Protein AF-A0A937Z137-F1 (afdb_monomer_lite)

Sequence (164 aa):
MKTRVPLALTFVTALIMAAIFFTPHRLGDYVQSELSDWLMVIGGLGLVLGLISLLQRHLRKIAHRQRDWAYSLVAVVSFLAMAVLGVGWGIQEGSVFNWIFTNAYIPLDATMFSILAFFVASAAFRTFRARSVEAALLLAAALIVMFGRVPWGQLVFKQSPLVA

Secondary structure (DSSP, 8-state):
-TTHHHHHHHHHHHHHHHHHHTS--HHHHHHHHHHHHHHHHHHHHHHHHHHHHHHHHHHHHHHTT-TTHHHHHHHHHHHHHHHHHHHHH-SSTTSHHHHHIIIIIHHHHHHHHHHHHHHHHHHHHHH----SHHHHHHHHHHHHHHHHHS-HHHHHSTT-----

pLDDT: mean 86.7, std 12.57, range [38.19, 97.31]

Structure (mmCIF, N/CA/C/O backbone):
data_AF-A0A937Z137-F1
#
_entry.id   AF-A0A937Z137-F1
#
loop_
_atom_site.group_PDB
_atom_site.id
_atom_site.type_symbol
_atom_site.label_atom_id
_atom_site.label_alt_id
_atom_site.label_comp_id
_atom_site.label_asym_id
_atom_site.label_entity_id
_atom_site.label_seq_id
_atom_site.pdbx_PDB_ins_code
_atom_site.Cartn_x
_atom_site.Cartn_y
_atom_site.Cartn_z
_atom_site.occupancy
_atom_site.B_iso_or_equiv
_atom_site.auth_seq_id
_atom_site.auth_comp_id
_atom_site.auth_asym_id
_atom_site.auth_atom_id
_atom_site.pdbx_PDB_model_num
ATOM 1 N N . MET A 1 1 ? 21.056 -2.677 24.964 1.00 58.84 1 MET A N 1
ATOM 2 C CA . MET A 1 1 ? 22.222 -2.246 24.151 1.00 58.84 1 MET A CA 1
ATOM 3 C C . MET A 1 1 ? 22.260 -2.880 22.753 1.00 58.84 1 MET A C 1
ATOM 5 O O . MET A 1 1 ? 22.696 -2.197 21.840 1.00 58.84 1 MET A O 1
ATOM 9 N N . LYS A 1 2 ? 21.727 -4.099 22.536 1.00 65.25 2 LYS A N 1
ATOM 10 C CA . LYS A 1 2 ? 21.689 -4.782 21.219 1.00 65.25 2 LYS A CA 1
ATOM 11 C C . LYS A 1 2 ? 20.916 -4.058 20.094 1.00 65.25 2 LYS A C 1
ATOM 13 O O . LYS A 1 2 ? 21.188 -4.303 18.931 1.00 65.25 2 LYS A O 1
ATOM 18 N N . THR A 1 3 ? 20.001 -3.144 20.422 1.00 75.69 3 THR A N 1
ATOM 19 C CA . THR A 1 3 ? 19.215 -2.365 19.442 1.00 75.69 3 THR A CA 1
ATOM 20 C C . THR A 1 3 ? 19.761 -0.964 19.165 1.00 75.69 3 THR A C 1
ATOM 22 O O . THR A 1 3 ? 19.416 -0.375 18.148 1.00 75.69 3 THR A O 1
ATOM 25 N N . ARG A 1 4 ? 20.640 -0.424 20.025 1.00 87.25 4 ARG A N 1
ATOM 26 C CA . ARG A 1 4 ? 21.172 0.943 19.863 1.00 87.25 4 ARG A CA 1
ATOM 27 C C . ARG A 1 4 ? 22.189 1.042 18.727 1.00 87.25 4 ARG A C 1
ATOM 29 O O . ARG A 1 4 ? 22.220 2.058 18.049 1.00 87.25 4 ARG A O 1
ATOM 36 N N . VAL A 1 5 ? 22.978 -0.013 18.511 1.00 88.75 5 VAL A N 1
ATOM 37 C CA . VAL A 1 5 ? 23.984 -0.063 17.438 1.00 88.75 5 VAL A CA 1
ATOM 38 C C . VAL A 1 5 ? 23.325 -0.103 16.050 1.00 88.75 5 VAL A C 1
ATOM 40 O O . VAL A 1 5 ? 23.648 0.768 15.246 1.00 88.75 5 VAL A O 1
ATOM 43 N N . PRO A 1 6 ? 22.346 -0.992 15.770 1.00 89.62 6 PRO A N 1
ATOM 44 C CA . PRO A 1 6 ? 21.606 -0.945 14.507 1.00 89.62 6 PRO A CA 1
ATOM 45 C C . PRO A 1 6 ? 20.896 0.392 14.277 1.00 89.62 6 PRO A C 1
ATOM 47 O O . PRO A 1 6 ? 20.981 0.942 13.186 1.00 89.62 6 PRO A O 1
ATOM 50 N N . LEU A 1 7 ? 20.256 0.952 15.313 1.00 90.50 7 LEU A N 1
ATOM 51 C CA . LEU A 1 7 ? 19.573 2.246 15.212 1.00 90.50 7 LEU A CA 1
ATOM 52 C C . LEU A 1 7 ? 20.536 3.384 14.857 1.00 90.50 7 LEU A C 1
ATOM 54 O O . LEU A 1 7 ? 20.247 4.163 13.952 1.00 90.50 7 LEU A O 1
ATOM 58 N N . ALA A 1 8 ? 21.688 3.459 15.529 1.00 92.81 8 ALA A N 1
ATOM 59 C CA . ALA A 1 8 ? 22.703 4.467 15.240 1.00 92.81 8 ALA A CA 1
ATOM 60 C C . ALA A 1 8 ? 23.239 4.332 13.809 1.00 92.81 8 ALA A C 1
ATOM 62 O O . ALA A 1 8 ? 23.359 5.337 13.114 1.00 92.81 8 ALA A O 1
ATOM 63 N N . LEU A 1 9 ? 23.484 3.100 13.348 1.00 90.81 9 LEU A N 1
ATOM 64 C CA . LEU A 1 9 ? 23.922 2.839 11.979 1.00 90.81 9 LEU A CA 1
ATOM 65 C C . LEU A 1 9 ? 22.880 3.334 10.969 1.00 90.81 9 LEU A C 1
ATOM 67 O O . LEU A 1 9 ? 23.203 4.146 10.112 1.00 90.81 9 LEU A O 1
ATOM 71 N N . THR A 1 10 ? 21.613 2.933 11.125 1.00 90.69 10 THR A N 1
ATOM 72 C CA . THR A 1 10 ? 20.535 3.366 10.221 1.00 90.69 10 THR A CA 1
ATOM 73 C C . THR A 1 10 ? 20.339 4.878 10.223 1.00 90.69 10 THR A C 1
ATOM 75 O O . THR A 1 10 ? 20.085 5.459 9.173 1.00 90.69 10 THR A O 1
ATOM 78 N N . PHE A 1 11 ? 20.495 5.529 11.380 1.00 93.44 11 PHE A N 1
ATOM 79 C CA . PHE A 1 11 ? 20.364 6.976 11.507 1.00 93.44 11 PHE A CA 1
ATOM 80 C C . PHE A 1 11 ? 21.487 7.712 10.772 1.00 93.44 11 PHE A C 1
ATOM 82 O O . PHE A 1 11 ? 21.215 8.618 9.987 1.00 93.44 11 PHE A O 1
ATOM 89 N N . VAL A 1 12 ? 22.740 7.297 10.980 1.00 94.25 12 VAL A N 1
ATOM 90 C CA . VAL A 1 12 ? 23.900 7.889 10.300 1.00 94.25 12 VAL A CA 1
ATOM 91 C C . VAL A 1 12 ? 23.810 7.658 8.793 1.00 94.25 12 VAL A C 1
ATOM 93 O O . VAL A 1 12 ? 23.975 8.602 8.025 1.00 94.25 12 VAL A O 1
ATOM 96 N N . THR A 1 13 ? 23.470 6.442 8.358 1.00 88.69 13 THR A N 1
ATOM 97 C CA . THR A 1 13 ? 23.273 6.135 6.937 1.00 88.69 13 THR A CA 1
ATOM 98 C C . THR A 1 13 ? 22.162 6.991 6.328 1.00 88.69 13 THR A C 1
ATOM 100 O O . THR A 1 13 ? 22.372 7.575 5.270 1.00 88.69 13 THR A O 1
ATOM 103 N N . ALA A 1 14 ? 21.015 7.139 6.998 1.00 88.62 14 ALA A N 1
ATOM 104 C CA . ALA A 1 14 ? 19.917 7.974 6.512 1.00 88.62 14 ALA A CA 1
ATOM 105 C C . ALA A 1 14 ? 20.307 9.457 6.399 1.00 88.62 14 ALA A C 1
ATOM 107 O O . ALA A 1 14 ? 19.931 10.117 5.433 1.00 88.62 14 ALA A O 1
ATOM 108 N N . LEU A 1 15 ? 21.088 9.975 7.350 1.00 91.12 15 LEU A N 1
ATOM 109 C CA . LEU A 1 15 ? 21.554 11.362 7.335 1.00 91.12 15 LEU A CA 1
ATOM 110 C C . LEU A 1 15 ? 22.547 11.613 6.191 1.00 91.12 15 LEU A C 1
ATOM 112 O O . LEU A 1 15 ? 22.437 12.622 5.496 1.00 91.12 15 LEU A O 1
ATOM 116 N N . ILE A 1 16 ? 23.460 10.668 5.942 1.00 87.25 16 ILE A N 1
ATOM 117 C CA . ILE A 1 16 ? 24.384 10.718 4.799 1.00 87.25 16 ILE A CA 1
ATOM 118 C C . ILE A 1 16 ? 23.604 10.648 3.481 1.00 87.25 16 ILE A C 1
ATOM 120 O O . ILE A 1 16 ? 23.872 11.437 2.579 1.00 87.25 16 ILE A O 1
ATOM 124 N N . MET A 1 17 ? 22.608 9.764 3.373 1.00 85.12 17 MET A N 1
ATOM 125 C CA . MET A 1 17 ? 21.769 9.667 2.173 1.00 85.12 17 MET A CA 1
ATOM 126 C C . MET A 1 17 ? 20.988 10.950 1.905 1.00 85.12 17 MET A C 1
ATOM 128 O O . MET A 1 17 ? 20.960 11.419 0.771 1.00 85.12 17 MET A O 1
ATOM 132 N N . ALA A 1 18 ? 20.401 11.553 2.942 1.00 86.38 18 ALA A N 1
ATOM 133 C CA . ALA A 1 18 ? 19.711 12.829 2.808 1.00 86.38 18 ALA A CA 1
ATOM 134 C C . ALA A 1 18 ? 20.663 13.928 2.311 1.00 86.38 18 ALA A C 1
ATOM 136 O O . ALA A 1 18 ? 20.316 14.664 1.393 1.00 86.38 18 ALA A O 1
ATOM 137 N N . ALA A 1 19 ? 21.880 14.011 2.857 1.00 86.25 19 ALA A N 1
ATOM 138 C CA . ALA A 1 19 ? 22.872 14.997 2.426 1.00 86.25 19 ALA A CA 1
ATOM 139 C C . ALA A 1 19 ? 23.323 14.791 0.966 1.00 86.25 19 ALA A C 1
ATOM 141 O O . ALA A 1 19 ? 23.459 15.763 0.219 1.00 86.25 19 ALA A O 1
ATOM 142 N N . ILE A 1 20 ? 23.517 13.535 0.552 1.00 82.88 20 ILE A N 1
ATOM 143 C CA . ILE A 1 20 ? 23.886 13.172 -0.822 1.00 82.88 20 ILE A CA 1
ATOM 144 C C . ILE A 1 20 ? 22.760 13.513 -1.806 1.00 82.88 20 ILE A C 1
ATOM 146 O O . ILE A 1 20 ? 23.038 14.046 -2.875 1.00 82.88 20 ILE A O 1
ATOM 150 N N . PHE A 1 21 ? 21.499 13.267 -1.442 1.00 80.94 21 PHE A N 1
ATOM 151 C CA . PHE A 1 21 ? 20.348 13.517 -2.314 1.00 80.94 21 PHE A CA 1
ATOM 152 C C . PHE A 1 21 ? 20.213 14.992 -2.733 1.00 80.94 21 PHE A C 1
ATOM 154 O O . PHE A 1 21 ? 19.867 15.281 -3.874 1.00 80.94 21 PHE A O 1
ATOM 161 N N . PHE A 1 22 ? 20.510 15.936 -1.834 1.00 81.56 22 PHE A N 1
ATOM 162 C CA . PHE A 1 22 ? 20.409 17.375 -2.123 1.00 81.56 22 PHE A CA 1
ATOM 163 C C . PHE A 1 22 ? 21.669 17.982 -2.763 1.00 81.56 22 PHE A C 1
ATOM 165 O O . PHE A 1 22 ? 21.650 19.157 -3.132 1.00 81.56 22 PHE A O 1
ATOM 172 N N . THR A 1 23 ? 22.757 17.217 -2.904 1.00 82.19 23 THR A N 1
ATOM 173 C CA . THR A 1 23 ? 24.040 17.727 -3.409 1.00 82.19 23 THR A CA 1
ATOM 174 C C . THR A 1 23 ? 24.366 17.106 -4.772 1.00 82.19 23 THR A C 1
ATOM 176 O O . THR A 1 23 ? 24.686 15.919 -4.824 1.00 82.19 23 THR A O 1
ATOM 179 N N . PRO A 1 24 ? 24.360 17.872 -5.881 1.00 73.69 24 PRO A N 1
ATOM 180 C CA . PRO A 1 24 ? 24.704 17.341 -7.200 1.00 73.69 24 PRO A CA 1
ATOM 181 C C . PRO A 1 24 ? 26.212 17.047 -7.282 1.00 73.69 24 PRO A C 1
ATOM 183 O O . PRO A 1 24 ? 27.034 17.931 -7.535 1.00 73.69 24 PRO A O 1
ATOM 186 N N . HIS A 1 25 ? 26.590 15.796 -7.013 1.00 77.50 25 HIS A N 1
ATOM 187 C CA . HIS A 1 25 ? 27.975 15.322 -6.994 1.00 77.50 25 HIS A CA 1
ATOM 188 C C . HIS A 1 25 ? 28.065 13.901 -7.567 1.00 77.50 25 HIS A C 1
ATOM 190 O O . HIS A 1 25 ? 27.217 13.068 -7.267 1.00 77.50 25 HIS A O 1
ATOM 196 N N . ARG A 1 26 ? 29.135 13.580 -8.313 1.00 75.94 26 ARG A N 1
ATOM 197 C CA . ARG A 1 26 ? 29.303 12.280 -9.009 1.00 75.94 26 ARG A CA 1
ATOM 198 C C . ARG A 1 26 ? 29.195 11.047 -8.100 1.00 75.94 26 ARG A C 1
ATOM 200 O O . ARG A 1 26 ? 28.742 9.995 -8.536 1.00 75.94 26 ARG A O 1
ATOM 207 N N . LEU A 1 27 ? 29.618 11.170 -6.838 1.00 75.88 27 LEU A N 1
ATOM 208 C CA . LEU A 1 27 ? 29.476 10.106 -5.836 1.00 75.88 27 LEU A CA 1
ATOM 209 C C . LEU A 1 27 ? 28.007 9.853 -5.474 1.00 75.88 27 LEU A C 1
ATOM 211 O O . LEU A 1 27 ? 27.639 8.721 -5.181 1.00 75.88 27 LEU A O 1
ATOM 215 N N . GLY A 1 28 ? 27.174 10.894 -5.505 1.00 80.88 28 GLY A N 1
ATOM 216 C CA . GLY A 1 28 ? 25.749 10.779 -5.241 1.00 80.88 28 GLY A CA 1
ATOM 217 C C . GLY A 1 28 ? 24.999 10.049 -6.338 1.00 80.88 28 GLY A C 1
ATOM 218 O O . GLY A 1 28 ? 24.133 9.242 -6.017 1.00 80.88 28 GLY A O 1
ATOM 219 N N . ASP A 1 29 ? 25.376 10.259 -7.597 1.00 81.88 29 ASP A N 1
ATOM 220 C CA . ASP A 1 29 ? 24.775 9.548 -8.730 1.00 81.88 29 ASP A CA 1
ATOM 221 C C . ASP A 1 29 ? 25.098 8.046 -8.675 1.00 81.88 29 ASP A C 1
ATOM 223 O O . ASP A 1 29 ? 24.198 7.220 -8.798 1.00 81.88 29 ASP A O 1
ATOM 227 N N . TYR A 1 30 ? 26.359 7.687 -8.389 1.00 85.50 30 TYR A N 1
ATOM 228 C CA . TYR A 1 30 ? 26.789 6.290 -8.222 1.00 85.50 30 TYR A CA 1
ATOM 229 C C . TYR A 1 30 ? 26.086 5.591 -7.049 1.00 85.50 30 TYR A C 1
ATOM 231 O O . TYR A 1 30 ? 25.605 4.467 -7.168 1.00 85.50 30 TYR A O 1
ATOM 239 N N . VAL A 1 31 ? 26.013 6.253 -5.892 1.00 86.00 31 VAL A N 1
ATOM 240 C CA . VAL A 1 31 ? 25.344 5.689 -4.713 1.00 86.00 31 VAL A CA 1
ATOM 241 C C . VAL A 1 31 ? 23.843 5.534 -4.960 1.00 86.00 31 VAL A C 1
ATOM 243 O O . VAL A 1 31 ? 23.265 4.530 -4.557 1.00 86.00 31 VAL A O 1
ATOM 246 N N . GLN A 1 32 ? 23.202 6.490 -5.636 1.00 83.50 32 GLN A N 1
ATOM 247 C CA . GLN A 1 32 ? 21.783 6.396 -5.980 1.00 83.50 32 GLN A CA 1
ATOM 248 C C . GLN A 1 32 ? 21.492 5.277 -6.984 1.00 83.50 32 GLN A C 1
ATOM 250 O O . GLN A 1 32 ? 20.484 4.587 -6.813 1.00 83.50 32 GLN A O 1
ATOM 255 N N . 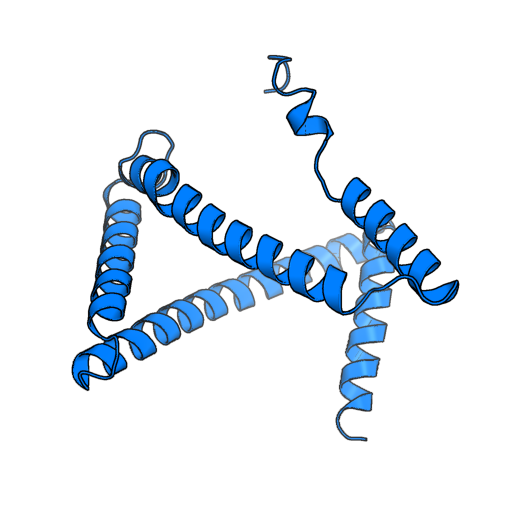SER A 1 33 ? 22.346 5.068 -7.993 1.00 87.44 33 SER A N 1
ATOM 256 C CA . SER A 1 33 ? 22.174 3.959 -8.941 1.00 87.44 33 SER A CA 1
ATOM 257 C C . SER A 1 33 ? 22.320 2.612 -8.242 1.00 87.44 33 SER A C 1
ATOM 259 O O . SER A 1 33 ? 21.430 1.776 -8.350 1.00 87.44 33 SER A O 1
ATOM 261 N N . GLU A 1 34 ? 23.370 2.450 -7.433 1.00 89.94 34 GLU A N 1
ATOM 262 C CA . GLU A 1 34 ? 23.595 1.220 -6.672 1.00 89.94 34 GLU A CA 1
ATOM 263 C C . GLU A 1 34 ? 22.418 0.948 -5.724 1.00 89.94 34 GLU A C 1
ATOM 265 O O . GLU A 1 34 ? 21.845 -0.136 -5.717 1.00 89.94 34 GLU A O 1
ATOM 270 N N . LEU A 1 35 ? 21.964 1.950 -4.966 1.00 89.06 35 LEU A N 1
ATOM 271 C CA . LEU A 1 35 ? 20.806 1.783 -4.087 1.00 89.06 35 LEU A CA 1
ATOM 272 C C . LEU A 1 35 ? 19.530 1.439 -4.850 1.00 89.06 35 LEU A C 1
ATOM 274 O O . LEU A 1 35 ? 18.733 0.648 -4.351 1.00 89.06 35 LEU A O 1
ATOM 278 N N . SER A 1 36 ? 19.327 2.008 -6.036 1.00 91.38 36 SER A N 1
ATOM 279 C CA . SER A 1 36 ? 18.169 1.689 -6.874 1.00 91.38 36 SER A CA 1
ATOM 280 C C . SER A 1 36 ? 18.197 0.231 -7.328 1.00 91.38 36 SER A C 1
ATOM 282 O O . SER A 1 36 ? 17.170 -0.441 -7.241 1.00 91.38 36 SER A O 1
ATOM 284 N N . ASP A 1 37 ? 19.366 -0.290 -7.704 1.00 94.06 37 ASP A N 1
ATOM 285 C CA . ASP A 1 37 ? 19.540 -1.699 -8.074 1.00 94.06 37 ASP A CA 1
ATOM 286 C C . ASP A 1 37 ? 19.266 -2.625 -6.884 1.00 94.06 37 ASP A C 1
ATOM 288 O O . ASP A 1 37 ? 18.492 -3.583 -6.987 1.00 94.06 37 ASP A O 1
ATOM 292 N N . TRP A 1 38 ? 19.814 -2.301 -5.710 1.00 94.69 38 TRP A N 1
ATOM 293 C CA . TRP A 1 38 ? 19.541 -3.044 -4.478 1.00 94.69 38 TRP A CA 1
ATOM 294 C C . TRP A 1 38 ? 18.051 -3.015 -4.121 1.00 94.69 38 TRP A C 1
ATOM 296 O O . TRP A 1 38 ? 17.476 -4.053 -3.786 1.00 94.69 38 TRP A O 1
ATOM 306 N N . LEU A 1 39 ? 17.400 -1.852 -4.221 1.00 93.56 39 LEU A N 1
ATOM 307 C CA . LEU A 1 39 ? 15.964 -1.704 -3.978 1.00 93.56 39 LEU A CA 1
ATOM 308 C C . LEU A 1 39 ? 15.128 -2.485 -4.993 1.00 93.56 39 LEU A C 1
ATOM 310 O O . LEU A 1 39 ? 14.115 -3.062 -4.604 1.00 93.56 39 LEU A O 1
ATOM 314 N N . MET A 1 40 ? 15.542 -2.553 -6.258 1.00 95.94 40 MET A N 1
ATOM 315 C CA . MET A 1 40 ? 14.851 -3.328 -7.288 1.00 95.94 40 MET A CA 1
ATOM 316 C C . MET A 1 40 ? 14.934 -4.832 -7.002 1.00 95.94 40 MET A C 1
ATOM 318 O O . MET A 1 40 ? 13.915 -5.524 -7.062 1.00 95.94 40 MET A O 1
ATOM 322 N N . VAL A 1 41 ? 16.108 -5.335 -6.611 1.00 96.25 41 VAL A N 1
ATOM 323 C CA . VAL A 1 41 ? 16.297 -6.747 -6.233 1.00 96.25 41 VAL A CA 1
ATOM 324 C C . VAL A 1 41 ? 15.501 -7.090 -4.971 1.00 96.25 41 VAL A C 1
ATOM 326 O O . VAL A 1 41 ? 14.735 -8.058 -4.960 1.00 96.25 41 VAL A O 1
ATOM 329 N N . ILE A 1 42 ? 15.634 -6.283 -3.913 1.00 96.38 42 ILE A N 1
ATOM 330 C CA . ILE A 1 42 ? 14.906 -6.481 -2.651 1.00 96.38 42 ILE A CA 1
ATOM 331 C C . ILE A 1 42 ? 13.396 -6.367 -2.884 1.00 96.38 42 ILE A C 1
ATOM 333 O O . ILE A 1 42 ? 12.635 -7.180 -2.363 1.00 96.38 42 ILE A O 1
ATOM 337 N N . GLY A 1 43 ? 12.956 -5.395 -3.685 1.00 95.75 43 GLY A N 1
ATOM 338 C CA . GLY A 1 43 ? 11.555 -5.178 -4.037 1.00 95.75 43 GLY A CA 1
ATOM 339 C C . GLY A 1 43 ? 10.963 -6.343 -4.826 1.00 95.75 43 GLY A C 1
ATOM 340 O O . GLY A 1 43 ? 9.875 -6.811 -4.492 1.00 95.75 43 GLY A O 1
ATOM 341 N N . GLY A 1 44 ? 11.695 -6.875 -5.809 1.00 95.56 44 GLY A N 1
ATOM 342 C CA . GLY A 1 44 ? 11.283 -8.052 -6.576 1.00 95.56 44 GLY A CA 1
ATOM 343 C C . GLY A 1 44 ? 11.120 -9.297 -5.700 1.00 95.56 44 GLY A C 1
ATOM 344 O O . GLY A 1 44 ? 10.075 -9.951 -5.733 1.00 95.56 44 GLY A O 1
ATOM 345 N N . LEU A 1 45 ? 12.107 -9.595 -4.848 1.00 97.06 45 LEU A N 1
ATOM 346 C CA . LEU A 1 45 ? 12.023 -10.712 -3.896 1.00 97.06 45 LEU A CA 1
ATOM 347 C C . LEU A 1 45 ? 10.920 -10.494 -2.850 1.00 97.06 45 LEU A C 1
ATOM 349 O O . LEU A 1 45 ? 10.177 -11.420 -2.515 1.00 97.06 45 LEU A O 1
ATOM 353 N N . GLY A 1 46 ? 10.784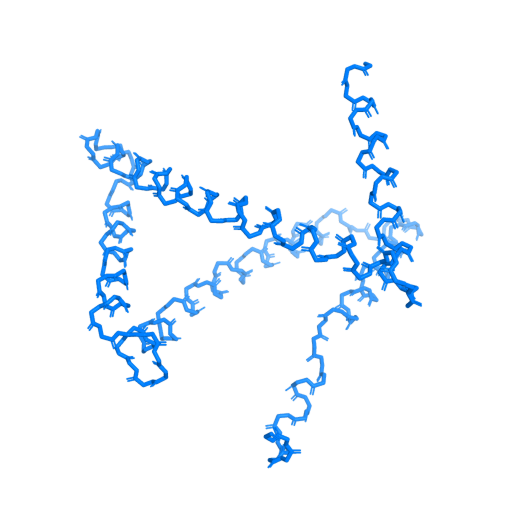 -9.263 -2.360 1.00 97.06 46 GLY A N 1
ATOM 354 C CA . GLY A 1 46 ? 9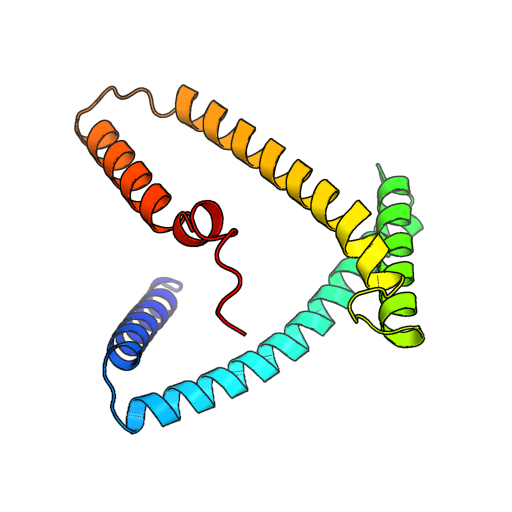.757 -8.859 -1.407 1.00 97.06 46 GLY A CA 1
ATOM 355 C C . GLY A 1 46 ? 8.347 -9.028 -1.966 1.00 97.06 46 GLY A C 1
ATOM 356 O O . GLY A 1 46 ? 7.472 -9.522 -1.256 1.00 97.06 46 GLY A O 1
ATOM 357 N N . LEU A 1 47 ? 8.135 -8.707 -3.245 1.00 95.44 47 LEU A N 1
ATOM 358 C CA . LEU A 1 47 ? 6.875 -8.962 -3.940 1.00 95.44 47 LEU A CA 1
ATOM 359 C C . LEU A 1 47 ? 6.536 -10.451 -3.937 1.00 95.44 47 LEU A C 1
ATOM 361 O O . LEU A 1 47 ? 5.444 -10.821 -3.514 1.00 95.44 47 LEU A O 1
ATOM 365 N N . VAL A 1 48 ? 7.474 -11.318 -4.328 1.00 96.00 48 VAL A N 1
ATOM 366 C CA . VAL A 1 48 ? 7.250 -12.773 -4.338 1.00 96.00 48 VAL A CA 1
ATOM 367 C C . VAL A 1 48 ? 6.886 -13.285 -2.942 1.00 96.00 48 VAL A C 1
ATOM 369 O O . VAL A 1 48 ? 5.882 -13.982 -2.777 1.00 96.00 48 VAL A O 1
ATOM 372 N N . LEU A 1 49 ? 7.645 -12.891 -1.915 1.00 97.12 49 LEU A N 1
ATOM 373 C CA . LEU A 1 49 ? 7.359 -13.263 -0.527 1.00 97.12 49 LEU A CA 1
ATOM 374 C C . LEU A 1 49 ? 6.007 -12.723 -0.046 1.00 97.12 49 LEU A C 1
ATOM 376 O O . LEU A 1 49 ? 5.285 -13.427 0.665 1.00 97.12 49 LEU A O 1
ATOM 380 N N . GLY A 1 50 ? 5.643 -11.504 -0.443 1.00 96.38 50 GLY A N 1
ATOM 381 C CA . GLY A 1 50 ? 4.358 -10.884 -0.133 1.00 96.38 50 GLY A CA 1
ATOM 382 C C . GLY A 1 50 ? 3.184 -11.653 -0.736 1.00 96.38 50 GLY A C 1
ATOM 383 O O . GLY A 1 50 ? 2.235 -11.983 -0.020 1.00 96.38 50 GLY A O 1
ATOM 384 N N . LEU A 1 51 ? 3.277 -12.018 -2.018 1.00 95.88 51 LEU A N 1
ATOM 385 C CA . LEU A 1 51 ? 2.259 -12.806 -2.722 1.00 95.88 51 LEU A CA 1
ATOM 386 C C . LEU A 1 51 ? 2.094 -14.189 -2.085 1.00 95.88 51 LEU A C 1
ATOM 388 O O . LEU A 1 51 ? 0.972 -14.600 -1.773 1.00 95.88 51 LEU A O 1
ATOM 392 N N . ILE A 1 52 ? 3.208 -14.881 -1.823 1.00 96.94 52 ILE A N 1
ATOM 393 C CA . ILE A 1 52 ? 3.200 -16.189 -1.157 1.00 96.94 52 ILE A CA 1
ATOM 394 C C . ILE A 1 52 ? 2.568 -16.069 0.230 1.00 96.94 52 ILE A C 1
ATOM 396 O O . ILE A 1 52 ? 1.682 -16.852 0.566 1.00 96.94 52 ILE A O 1
ATOM 400 N N . SER A 1 53 ? 2.966 -15.079 1.029 1.00 97.00 53 SER A N 1
ATOM 401 C CA . SER A 1 53 ? 2.450 -14.890 2.390 1.00 97.00 53 SER A CA 1
ATOM 402 C C . SER A 1 53 ? 0.944 -14.626 2.406 1.00 97.00 53 SER A C 1
ATOM 404 O O . SER A 1 53 ? 0.222 -15.205 3.227 1.00 97.00 53 SER A O 1
ATOM 406 N N . LEU A 1 54 ? 0.453 -13.795 1.481 1.00 96.38 54 LEU A N 1
ATOM 407 C CA . LEU A 1 54 ? -0.968 -13.490 1.332 1.00 96.38 54 LEU A CA 1
ATOM 408 C C . LEU A 1 54 ? -1.764 -14.746 0.968 1.00 96.38 54 LEU A C 1
ATOM 410 O O . LEU A 1 54 ? -2.705 -15.106 1.683 1.00 96.38 54 LEU A O 1
ATOM 414 N N . LEU A 1 55 ? -1.350 -15.462 -0.080 1.00 96.75 55 LEU A N 1
ATOM 415 C CA . LEU A 1 55 ? -2.020 -16.689 -0.507 1.00 96.75 55 LEU A CA 1
ATOM 416 C C . LEU A 1 55 ? -1.976 -17.753 0.588 1.00 96.75 55 LEU A C 1
ATOM 418 O O . LEU A 1 55 ? -3.011 -18.296 0.959 1.00 96.75 55 LEU A O 1
ATOM 422 N N . GLN A 1 56 ? -0.813 -18.004 1.186 1.00 97.19 56 GLN A N 1
ATOM 423 C CA . GLN A 1 56 ? -0.656 -19.019 2.224 1.00 97.19 56 GLN A CA 1
ATOM 424 C C . GLN A 1 56 ? -1.517 -18.706 3.458 1.00 97.19 56 GLN A C 1
ATOM 426 O O . GLN A 1 56 ? -2.105 -19.610 4.055 1.00 97.19 56 GLN A O 1
ATOM 431 N N . ARG A 1 57 ? -1.633 -17.432 3.863 1.00 97.19 57 ARG A N 1
ATOM 432 C CA . ARG A 1 57 ? -2.514 -17.013 4.966 1.00 97.19 57 ARG A CA 1
ATOM 433 C C . ARG A 1 57 ? -3.985 -17.262 4.638 1.00 97.19 57 ARG A C 1
ATOM 435 O O . ARG A 1 57 ? -4.688 -17.863 5.450 1.00 97.19 57 ARG A O 1
ATOM 442 N N . HIS A 1 58 ? -4.450 -16.817 3.474 1.00 97.25 58 HIS A N 1
ATOM 443 C CA . HIS A 1 58 ? -5.863 -16.918 3.111 1.00 97.25 58 HIS A CA 1
ATOM 444 C C . HIS A 1 58 ? -6.274 -18.358 2.773 1.00 97.25 58 HIS A C 1
ATOM 446 O O . HIS A 1 58 ? -7.304 -18.817 3.262 1.00 97.25 58 HIS A O 1
ATOM 452 N N . LEU A 1 59 ? -5.442 -19.111 2.050 1.00 96.88 59 LEU A N 1
ATOM 453 C CA . LEU A 1 59 ? -5.684 -20.521 1.733 1.00 96.88 59 LEU A CA 1
ATOM 454 C C . LEU A 1 59 ? -5.704 -21.396 2.987 1.00 96.88 59 LEU A C 1
ATOM 456 O O . LEU A 1 59 ? -6.612 -22.209 3.133 1.00 96.88 59 LEU A O 1
ATOM 460 N N . ARG A 1 60 ? -4.781 -21.200 3.944 1.00 97.31 60 ARG A N 1
ATOM 461 C CA . ARG A 1 60 ? -4.843 -21.915 5.235 1.00 97.31 60 ARG A CA 1
ATOM 462 C C . ARG A 1 60 ? -6.132 -21.608 5.985 1.00 97.31 60 ARG A C 1
ATOM 464 O O . ARG A 1 60 ? -6.739 -22.528 6.529 1.00 97.31 60 ARG A O 1
ATOM 471 N N . LYS A 1 61 ? -6.559 -20.343 5.995 1.00 96.94 61 LYS A N 1
ATOM 472 C CA . LYS A 1 61 ? -7.799 -19.917 6.652 1.00 96.94 61 LYS A CA 1
ATOM 473 C C . LYS A 1 61 ? -9.034 -20.591 6.038 1.00 96.94 61 LYS A C 1
ATOM 475 O O . LYS A 1 61 ? -9.917 -21.011 6.783 1.00 96.94 61 LYS A O 1
ATOM 480 N N . ILE A 1 62 ? -9.060 -20.737 4.710 1.00 97.12 62 ILE A N 1
ATOM 481 C CA . ILE A 1 62 ? -10.110 -21.448 3.961 1.00 97.12 62 ILE A CA 1
ATOM 482 C C . ILE A 1 62 ? -10.063 -22.954 4.246 1.00 97.12 62 ILE A C 1
ATOM 484 O O . ILE A 1 62 ? -11.081 -23.531 4.619 1.00 97.12 62 ILE A O 1
ATOM 488 N N . ALA A 1 63 ? -8.886 -23.577 4.137 1.00 97.31 63 ALA A N 1
ATOM 489 C CA . ALA A 1 63 ? -8.705 -25.016 4.337 1.00 97.31 63 ALA A CA 1
ATOM 490 C C . ALA A 1 63 ? -9.131 -25.471 5.742 1.00 97.31 63 ALA A C 1
ATOM 492 O O . ALA A 1 63 ? -9.784 -26.498 5.890 1.00 97.31 63 ALA A O 1
ATOM 493 N N . HIS A 1 64 ? -8.826 -24.669 6.765 1.00 96.75 64 HIS A N 1
ATOM 494 C CA . HIS A 1 64 ? -9.186 -24.959 8.155 1.00 96.75 64 HIS A CA 1
ATOM 495 C C . HIS A 1 64 ? -10.545 -24.362 8.564 1.00 96.75 64 HIS A C 1
ATOM 497 O O . HIS A 1 64 ? -10.867 -24.373 9.749 1.00 96.75 64 HIS A O 1
ATOM 503 N N . ARG A 1 65 ? -11.320 -23.800 7.617 1.00 94.19 65 ARG A N 1
ATOM 504 C CA . ARG A 1 65 ? -12.630 -23.150 7.842 1.00 94.19 65 ARG A CA 1
ATOM 505 C C . ARG A 1 65 ? -12.669 -22.258 9.086 1.00 94.19 65 ARG A C 1
ATOM 507 O O . ARG A 1 65 ? -13.618 -22.289 9.869 1.00 94.19 65 ARG A O 1
ATOM 514 N N . GLN A 1 66 ? -11.628 -21.453 9.277 1.00 95.00 66 GLN A N 1
ATOM 515 C CA . GLN A 1 66 ? -11.567 -20.559 10.430 1.00 95.00 66 GLN A CA 1
ATOM 516 C C . GLN A 1 66 ? -12.665 -19.489 10.339 1.00 95.00 66 GLN A C 1
ATOM 518 O O . GLN A 1 66 ? -13.271 -19.269 9.286 1.00 95.00 66 GLN A O 1
ATOM 523 N N . ARG A 1 67 ? -12.907 -18.774 11.440 1.00 94.69 67 ARG A N 1
ATOM 524 C CA . ARG A 1 67 ? -13.868 -17.665 11.472 1.00 94.69 67 ARG A CA 1
ATOM 525 C C . ARG A 1 67 ? -13.607 -16.685 10.320 1.00 94.69 67 ARG A C 1
ATOM 527 O O . ARG A 1 67 ? -12.460 -16.325 10.068 1.00 94.69 67 ARG A O 1
ATOM 534 N N . ASP A 1 68 ? -14.660 -16.262 9.621 1.00 94.69 68 ASP A N 1
ATOM 535 C CA . ASP A 1 68 ? -14.586 -15.320 8.493 1.00 94.69 68 ASP A CA 1
ATOM 536 C C . ASP A 1 68 ? -13.817 -15.858 7.263 1.00 94.69 68 ASP A C 1
ATOM 538 O O . ASP A 1 68 ? -13.205 -15.088 6.517 1.00 94.69 68 ASP A O 1
ATOM 542 N N . TRP A 1 69 ? -13.800 -17.182 7.044 1.00 96.25 69 TRP A N 1
ATOM 543 C CA . TRP A 1 69 ? -13.143 -17.805 5.881 1.00 96.25 69 TRP A CA 1
ATOM 544 C C . TRP A 1 69 ? -13.776 -17.408 4.540 1.00 96.25 69 TRP A C 1
ATOM 546 O O . TRP A 1 69 ? -13.065 -17.325 3.541 1.00 96.25 69 TRP A O 1
ATOM 556 N N . ALA A 1 70 ? -15.081 -17.117 4.513 1.00 95.62 70 ALA A N 1
ATOM 557 C CA . ALA A 1 70 ? -15.785 -16.713 3.296 1.00 95.62 70 ALA A CA 1
ATOM 558 C C . ALA A 1 70 ? -15.189 -15.427 2.694 1.00 95.62 70 ALA A C 1
ATOM 560 O O . ALA A 1 70 ? -14.932 -15.362 1.496 1.00 95.62 70 ALA A O 1
ATOM 561 N N . TYR A 1 71 ? -14.845 -14.439 3.527 1.00 95.69 71 TYR A N 1
ATOM 562 C CA . TYR A 1 71 ? -14.158 -13.226 3.066 1.00 95.69 71 TYR A CA 1
ATOM 563 C C . TYR A 1 71 ? -12.747 -13.514 2.542 1.00 95.69 71 TYR A C 1
ATOM 565 O O . TYR A 1 71 ? -12.260 -12.841 1.635 1.00 95.69 71 TYR A O 1
ATOM 573 N N . SER A 1 72 ? -12.082 -14.543 3.073 1.00 96.31 72 SER A N 1
ATOM 574 C CA . SER A 1 72 ? -10.797 -14.985 2.533 1.00 96.31 72 SER A CA 1
ATOM 575 C C . SER A 1 72 ? -10.929 -15.642 1.166 1.00 96.31 72 SER A C 1
ATOM 577 O O . SER A 1 72 ? -10.022 -15.462 0.359 1.00 96.31 72 SER A O 1
ATOM 579 N N . LEU A 1 73 ? -12.037 -16.337 0.888 1.00 96.75 73 LEU A N 1
ATOM 580 C CA . LEU A 1 73 ? -12.333 -16.852 -0.449 1.00 96.75 73 LEU A CA 1
ATOM 581 C C . LEU A 1 73 ? -12.482 -15.704 -1.449 1.00 96.75 73 LEU A C 1
ATOM 583 O O . LEU A 1 73 ? -11.834 -15.732 -2.489 1.00 96.75 73 LEU A O 1
ATOM 587 N N . VAL A 1 74 ? -13.255 -14.670 -1.098 1.00 96.12 7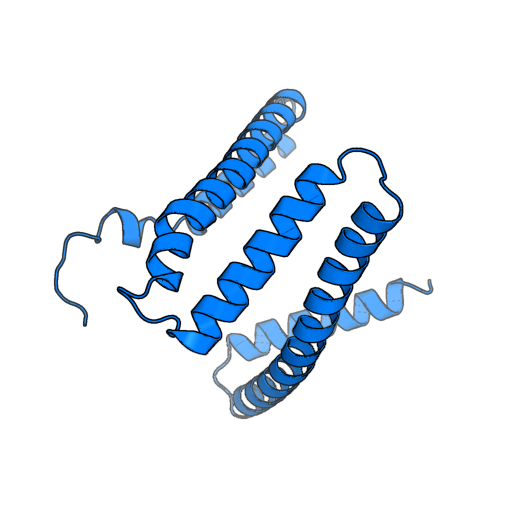4 VAL A N 1
ATOM 588 C CA . VAL A 1 74 ? -13.409 -13.468 -1.935 1.00 96.12 74 VAL A CA 1
ATOM 589 C C . VAL A 1 74 ? -12.045 -12.846 -2.240 1.00 96.12 74 VAL A C 1
ATOM 591 O O . VAL A 1 74 ? -11.744 -12.582 -3.396 1.00 96.12 74 VAL A O 1
ATOM 594 N N . ALA A 1 75 ? -11.177 -12.693 -1.235 1.00 94.81 75 ALA A N 1
ATOM 595 C CA . ALA A 1 75 ? -9.838 -12.140 -1.439 1.00 94.81 75 ALA A CA 1
ATOM 596 C C . ALA A 1 75 ? -8.982 -12.970 -2.415 1.00 94.81 75 ALA A C 1
ATOM 598 O O . ALA A 1 75 ? -8.339 -12.402 -3.294 1.00 94.81 75 ALA A O 1
ATOM 599 N N . VAL A 1 76 ? -8.979 -14.303 -2.285 1.00 97.00 76 VAL A N 1
ATOM 600 C CA . VAL A 1 76 ? -8.203 -15.189 -3.173 1.00 97.00 76 VAL A CA 1
ATOM 601 C C . VAL A 1 76 ? -8.760 -15.166 -4.595 1.00 97.00 76 VAL A C 1
ATOM 603 O O . VAL A 1 76 ? -7.987 -15.059 -5.544 1.00 97.00 76 VAL A O 1
ATOM 606 N N . VAL A 1 77 ? -10.085 -15.226 -4.754 1.00 96.94 77 VAL A N 1
ATOM 607 C CA . VAL A 1 77 ? -10.736 -15.189 -6.070 1.00 96.94 77 VAL A CA 1
ATOM 608 C C . VAL A 1 77 ? -10.471 -13.856 -6.766 1.00 96.94 77 VAL A C 1
ATOM 610 O O . VAL A 1 77 ? -10.029 -13.861 -7.911 1.00 96.94 77 VAL A O 1
ATOM 613 N N . SER A 1 78 ? -10.659 -12.726 -6.081 1.00 95.19 78 SER A N 1
ATOM 614 C CA . SER A 1 78 ? -10.391 -11.399 -6.649 1.00 95.19 78 SER A CA 1
ATOM 615 C C . SER A 1 78 ? -8.918 -11.214 -7.015 1.00 95.19 78 SER A C 1
ATOM 617 O O . SER A 1 78 ? -8.614 -10.657 -8.068 1.00 95.19 78 SER A O 1
ATOM 619 N N . PHE A 1 79 ? -7.999 -11.717 -6.185 1.00 95.31 79 PHE A N 1
ATOM 620 C CA . PHE A 1 79 ? -6.567 -11.696 -6.479 1.00 95.31 79 PHE A CA 1
ATOM 621 C C . PHE A 1 79 ? -6.236 -12.481 -7.757 1.00 95.31 79 PHE A C 1
ATOM 623 O O . PHE A 1 79 ? -5.585 -11.949 -8.654 1.00 95.31 79 PHE A O 1
ATOM 630 N N . LEU A 1 80 ? -6.717 -13.725 -7.867 1.00 96.19 80 LEU A N 1
ATOM 631 C CA . LEU A 1 80 ? -6.484 -14.561 -9.047 1.00 96.19 80 LEU A CA 1
ATOM 632 C C . LEU A 1 80 ? -7.141 -13.972 -10.298 1.00 96.19 80 LEU A C 1
ATOM 634 O O . LEU A 1 80 ? -6.518 -13.965 -11.355 1.00 96.19 80 LEU A O 1
ATOM 638 N N . ALA A 1 81 ? -8.357 -13.436 -10.178 1.00 95.50 81 ALA A N 1
ATOM 639 C CA . ALA A 1 81 ? -9.049 -12.781 -11.281 1.00 95.50 81 ALA A CA 1
ATOM 640 C C . ALA A 1 81 ? -8.234 -11.599 -11.826 1.00 95.50 81 ALA A C 1
ATOM 642 O O . ALA A 1 81 ? -7.975 -11.539 -13.024 1.00 95.50 81 ALA A O 1
ATOM 643 N N . MET A 1 82 ? -7.756 -10.706 -10.954 1.00 95.31 82 MET A N 1
ATOM 644 C CA . MET A 1 82 ? -6.927 -9.569 -11.368 1.00 95.31 82 MET A CA 1
ATOM 645 C C . MET A 1 82 ? -5.589 -10.011 -11.970 1.00 95.31 82 MET A C 1
ATOM 647 O O . MET A 1 82 ? -5.166 -9.446 -12.976 1.00 95.31 82 MET A O 1
ATOM 651 N N . ALA A 1 83 ? -4.943 -11.038 -11.409 1.00 94.69 83 ALA A N 1
ATOM 652 C CA . ALA A 1 83 ? -3.692 -11.570 -11.945 1.00 94.69 83 ALA A CA 1
ATOM 653 C C . ALA A 1 83 ? -3.875 -12.163 -13.353 1.00 94.69 83 ALA A C 1
ATOM 655 O O . ALA A 1 83 ? -3.108 -11.846 -14.261 1.00 94.69 83 ALA A O 1
ATOM 656 N N . VAL A 1 84 ? -4.917 -12.976 -13.558 1.00 96.19 84 VAL A N 1
ATOM 657 C CA . VAL A 1 84 ? -5.223 -13.584 -14.862 1.00 96.19 84 VAL A CA 1
ATOM 658 C C . VAL A 1 84 ? -5.607 -12.520 -15.887 1.00 96.19 84 VAL A C 1
ATOM 660 O O . VAL A 1 84 ? -5.120 -12.565 -17.013 1.00 96.19 84 VAL A O 1
ATOM 663 N N . LEU A 1 85 ? -6.431 -11.540 -15.510 1.00 95.56 85 LEU A N 1
ATOM 664 C CA . LEU A 1 85 ? -6.823 -10.454 -16.410 1.00 95.56 85 LEU A CA 1
ATOM 665 C C . LEU A 1 85 ? -5.632 -9.572 -16.796 1.00 95.56 85 LEU A C 1
ATOM 667 O O . LEU A 1 85 ? -5.484 -9.247 -17.971 1.00 95.56 85 LEU A O 1
ATOM 671 N N . GLY A 1 86 ? -4.762 -9.236 -15.841 1.00 94.06 86 GLY A N 1
ATOM 672 C CA . GLY A 1 86 ? -3.576 -8.420 -16.099 1.00 94.06 86 GLY A CA 1
ATOM 673 C C . GLY A 1 86 ? -2.555 -9.116 -17.002 1.00 94.06 86 GLY A C 1
ATOM 674 O O . GLY A 1 86 ? -2.007 -8.481 -17.899 1.00 94.06 86 GLY A O 1
ATOM 675 N N . VAL A 1 87 ? -2.331 -10.422 -16.814 1.00 94.94 87 VAL A N 1
ATOM 676 C CA . VAL A 1 87 ? -1.408 -11.206 -17.657 1.00 94.94 87 VAL A CA 1
ATOM 677 C C . VAL A 1 87 ? -2.022 -11.529 -19.024 1.00 94.94 87 VAL A C 1
ATOM 679 O O . VAL A 1 87 ? -1.318 -11.490 -20.028 1.00 94.94 87 VAL A O 1
ATOM 682 N N . GLY A 1 88 ? -3.319 -11.843 -19.079 1.00 94.25 88 GLY A N 1
ATOM 683 C CA . GLY A 1 88 ? -3.993 -12.288 -20.303 1.00 94.25 88 GLY A CA 1
ATOM 684 C C . GLY A 1 88 ? -4.430 -11.159 -21.240 1.00 94.25 88 GLY A C 1
ATOM 685 O O . GLY A 1 88 ? -4.286 -11.288 -22.451 1.00 94.25 88 GLY A O 1
ATOM 686 N N . TRP A 1 89 ? -4.950 -10.055 -20.695 1.00 92.62 89 TRP A N 1
ATOM 687 C CA . TRP A 1 89 ? -5.513 -8.932 -21.464 1.00 92.62 89 TRP A CA 1
ATOM 688 C C . TRP A 1 89 ? -4.765 -7.608 -21.264 1.00 92.62 89 TRP A C 1
ATOM 690 O O . TRP A 1 89 ? -5.142 -6.591 -21.848 1.00 92.62 89 TRP A O 1
ATOM 700 N N . GLY A 1 90 ? -3.691 -7.614 -20.475 1.00 93.06 90 GLY A N 1
ATOM 701 C CA . GLY A 1 90 ? -2.881 -6.435 -20.199 1.00 93.06 90 GLY A CA 1
ATOM 702 C C . GLY A 1 90 ? -3.488 -5.500 -19.151 1.00 93.06 90 GLY A C 1
ATOM 703 O O . GLY A 1 90 ? -4.625 -5.647 -18.705 1.00 93.06 90 GLY A O 1
ATOM 704 N N . ILE A 1 91 ? -2.684 -4.511 -18.760 1.00 93.75 91 ILE A N 1
ATOM 705 C CA . ILE A 1 91 ? -2.986 -3.533 -17.699 1.00 93.75 91 ILE A CA 1
ATOM 706 C C . ILE A 1 91 ? -3.215 -2.113 -18.238 1.00 93.75 91 ILE A C 1
ATOM 708 O O . ILE A 1 91 ? -3.203 -1.148 -17.482 1.00 93.75 91 ILE A O 1
ATOM 712 N N . GLN A 1 92 ? -3.365 -1.974 -19.555 1.00 93.00 92 GLN A N 1
ATOM 713 C CA . GLN A 1 92 ? -3.445 -0.680 -20.235 1.00 93.00 92 GLN A CA 1
ATOM 714 C C . GLN A 1 92 ? -4.781 0.023 -19.961 1.00 93.00 92 GLN A C 1
ATOM 716 O O . GLN A 1 92 ? -5.774 -0.617 -19.592 1.00 93.00 92 GLN A O 1
ATOM 721 N N . GLU A 1 93 ? -4.822 1.339 -20.172 1.00 89.19 93 GLU A N 1
ATOM 722 C CA . GLU A 1 93 ? -6.069 2.101 -20.109 1.00 89.19 93 GLU A CA 1
ATOM 723 C C . GLU A 1 93 ? -7.105 1.527 -21.088 1.00 89.19 93 GLU A C 1
ATOM 725 O O . GLU A 1 93 ? -6.789 1.137 -22.209 1.00 89.19 93 GLU A O 1
ATOM 730 N N . GLY A 1 94 ? -8.353 1.406 -20.631 1.00 89.44 94 GLY A N 1
ATOM 731 C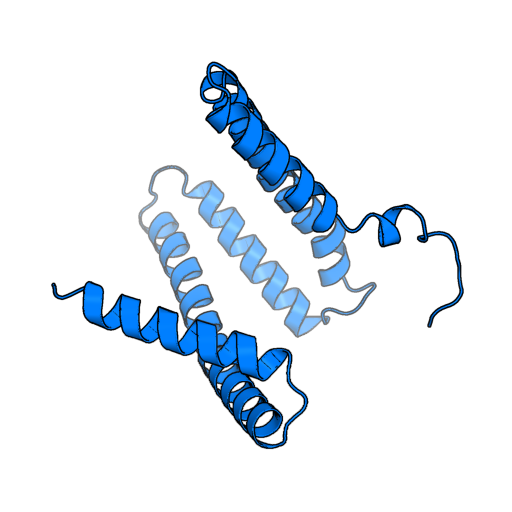 CA . GLY A 1 94 ? -9.433 0.754 -21.382 1.00 89.44 94 GLY A CA 1
ATOM 732 C C . GLY A 1 94 ? -9.481 -0.779 -21.284 1.00 89.44 94 GLY A C 1
ATOM 733 O O . GLY A 1 94 ? -10.472 -1.372 -21.704 1.00 89.44 94 GLY A O 1
ATOM 734 N N . SER A 1 95 ? -8.479 -1.439 -20.688 1.00 93.69 95 SER A N 1
ATOM 735 C CA . SER A 1 95 ? -8.534 -2.887 -20.427 1.00 93.69 95 SER A CA 1
ATOM 736 C C . SER A 1 95 ? -9.589 -3.254 -19.373 1.00 93.69 95 SER A C 1
ATOM 738 O O . SER A 1 95 ? -9.968 -2.445 -18.521 1.00 93.69 95 SER A O 1
ATOM 740 N N . VAL A 1 96 ? -10.018 -4.521 -19.377 1.00 93.31 96 VAL A N 1
ATOM 741 C CA . VAL A 1 96 ? -10.905 -5.069 -18.333 1.00 93.31 96 VAL A CA 1
ATOM 742 C C . VAL A 1 96 ? -10.243 -4.974 -16.954 1.00 93.31 96 VAL A C 1
ATOM 744 O O . VAL A 1 96 ? -10.909 -4.632 -15.978 1.00 93.31 96 VAL A O 1
ATOM 747 N N . PHE A 1 97 ? -8.927 -5.208 -16.879 1.00 94.88 97 PHE A N 1
ATOM 748 C CA . PHE A 1 97 ? -8.145 -5.009 -15.659 1.00 94.88 97 PHE A CA 1
ATOM 749 C C . PHE A 1 97 ? -8.296 -3.577 -15.140 1.00 94.88 97 PHE A C 1
ATOM 751 O O . PHE A 1 97 ? -8.657 -3.382 -13.981 1.00 94.88 97 PHE A O 1
ATOM 758 N N . ASN A 1 98 ? -8.080 -2.582 -16.006 1.00 95.25 98 ASN A N 1
ATOM 759 C CA . ASN A 1 98 ? -8.180 -1.176 -15.631 1.00 95.25 98 ASN A CA 1
ATOM 760 C C . ASN A 1 98 ? -9.606 -0.802 -15.207 1.00 95.25 98 ASN A C 1
ATOM 762 O O . ASN A 1 98 ? -9.788 -0.113 -14.211 1.00 95.25 98 ASN A O 1
ATOM 766 N N . TRP A 1 99 ? -10.633 -1.307 -15.897 1.00 95.25 99 TRP A N 1
ATOM 767 C CA . TRP A 1 99 ? -12.019 -1.046 -15.508 1.00 95.25 99 TRP A CA 1
ATOM 768 C C . TRP A 1 99 ? -12.332 -1.569 -14.100 1.00 95.25 99 TRP A C 1
ATOM 770 O O . TRP A 1 99 ? -12.888 -0.827 -13.288 1.00 95.25 99 TRP A O 1
ATOM 780 N N . ILE A 1 100 ? -11.942 -2.808 -13.778 1.00 95.12 100 ILE A N 1
ATOM 781 C CA . ILE A 1 100 ? -12.139 -3.378 -12.434 1.00 95.12 100 ILE A CA 1
ATOM 782 C C . ILE A 1 100 ? -11.289 -2.625 -11.406 1.00 95.12 100 ILE A C 1
ATOM 784 O O . ILE A 1 100 ? -11.765 -2.308 -10.316 1.00 95.12 100 ILE A O 1
ATOM 788 N N . PHE A 1 101 ? -10.044 -2.301 -11.747 1.00 94.56 101 PHE A N 1
ATOM 789 C CA . PHE A 1 101 ? -9.154 -1.546 -10.875 1.00 94.56 101 PHE A CA 1
ATOM 790 C C . PHE A 1 101 ? -9.765 -0.187 -10.502 1.00 94.56 101 PHE A C 1
ATOM 792 O O . PHE A 1 101 ? -9.919 0.130 -9.323 1.00 94.56 101 PHE A O 1
ATOM 799 N N . THR A 1 102 ? -10.202 0.590 -11.489 1.00 94.75 102 THR A N 1
ATOM 800 C CA . THR A 1 102 ? -10.728 1.937 -11.264 1.00 94.75 102 THR A CA 1
ATOM 801 C C . THR A 1 102 ? -12.109 1.942 -10.617 1.00 94.75 102 THR A C 1
ATOM 803 O O . THR A 1 102 ? -12.373 2.798 -9.778 1.00 94.75 102 THR A O 1
ATOM 806 N N . ASN A 1 103 ? -12.993 1.005 -10.968 1.00 95.44 103 ASN A N 1
ATOM 807 C CA . ASN A 1 103 ? -14.382 1.029 -10.496 1.00 95.44 103 ASN A CA 1
ATOM 808 C C . ASN A 1 103 ? -14.631 0.178 -9.245 1.00 95.44 103 ASN A C 1
ATOM 810 O O . ASN A 1 103 ? -15.621 0.402 -8.555 1.00 95.44 103 ASN A O 1
ATOM 814 N N . ALA A 1 104 ? -13.757 -0.782 -8.933 1.00 94.12 104 ALA A N 1
ATOM 815 C CA . ALA A 1 104 ? -13.886 -1.616 -7.742 1.00 94.12 104 ALA A CA 1
ATOM 816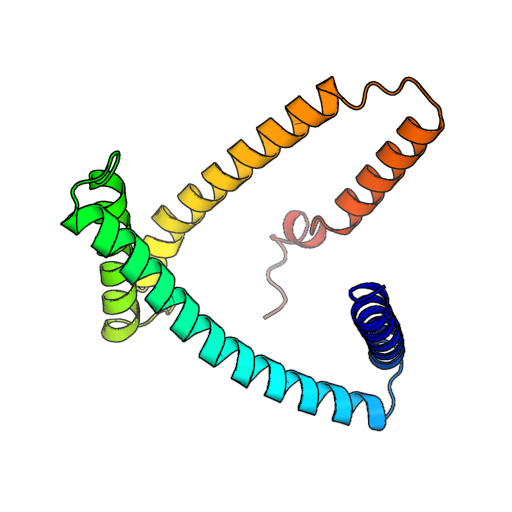 C C . ALA A 1 104 ? -12.738 -1.386 -6.755 1.00 94.12 104 ALA A C 1
ATOM 818 O O . ALA A 1 104 ? -12.991 -1.018 -5.610 1.00 94.12 104 ALA A O 1
ATOM 819 N N . TYR A 1 105 ? -11.483 -1.566 -7.178 1.00 93.69 105 TYR A N 1
ATOM 820 C CA . TYR A 1 105 ? -10.344 -1.483 -6.257 1.00 93.69 105 TYR A CA 1
ATOM 821 C C . TYR A 1 105 ? -10.166 -0.073 -5.674 1.00 93.69 105 TYR A C 1
ATOM 823 O O . TYR A 1 105 ? -10.095 0.060 -4.454 1.00 93.69 105 TYR A O 1
ATOM 831 N N . ILE A 1 106 ? -10.171 0.975 -6.510 1.00 94.62 106 ILE A N 1
ATOM 832 C CA . ILE A 1 106 ? -9.974 2.360 -6.044 1.00 94.62 106 ILE A CA 1
ATOM 833 C C . ILE A 1 106 ? -11.049 2.788 -5.022 1.00 94.62 106 ILE A C 1
ATOM 835 O O . ILE A 1 106 ? -10.672 3.274 -3.954 1.00 94.62 106 ILE A O 1
ATOM 839 N N . PRO A 1 107 ? -12.366 2.602 -5.259 1.00 95.81 107 PRO A N 1
ATOM 840 C CA . PRO A 1 107 ? -13.375 2.953 -4.261 1.00 95.81 107 PRO A CA 1
ATOM 841 C C . PRO A 1 107 ? -13.259 2.133 -2.975 1.00 95.81 107 PRO A C 1
ATOM 843 O O . PRO A 1 107 ? -13.390 2.692 -1.888 1.00 95.81 107 PRO A O 1
ATOM 846 N N . LEU A 1 108 ? -12.981 0.827 -3.066 1.00 94.56 108 LEU A N 1
ATOM 847 C CA . LEU A 1 108 ? -12.802 -0.022 -1.883 1.00 94.56 108 LEU A CA 1
ATOM 848 C C . LEU A 1 108 ? -11.615 0.446 -1.033 1.00 94.56 108 LEU A C 1
ATOM 850 O O . LEU A 1 108 ? -11.748 0.584 0.184 1.00 94.56 108 LEU A O 1
ATOM 854 N N . ASP A 1 109 ? -10.488 0.766 -1.661 1.00 94.81 109 ASP A N 1
ATOM 855 C CA . ASP A 1 109 ? -9.323 1.320 -0.975 1.00 94.81 109 ASP A CA 1
ATOM 856 C C . ASP A 1 109 ? -9.643 2.680 -0.326 1.00 94.81 109 ASP A C 1
ATOM 858 O O . ASP A 1 109 ? -9.392 2.896 0.864 1.00 94.81 109 ASP A O 1
ATOM 862 N N . ALA A 1 110 ? -10.337 3.561 -1.053 1.00 94.06 110 ALA A N 1
ATOM 863 C CA . ALA A 1 110 ? -10.785 4.850 -0.534 1.00 94.06 110 ALA A CA 1
ATOM 864 C C . ALA A 1 110 ? -11.714 4.706 0.682 1.00 94.06 110 ALA A C 1
ATOM 866 O O . ALA A 1 110 ? -11.613 5.499 1.620 1.00 94.06 110 ALA A O 1
ATOM 867 N N . THR A 1 111 ? -12.590 3.694 0.721 1.00 96.38 111 THR A N 1
ATOM 868 C CA . THR A 1 111 ? -13.435 3.436 1.901 1.00 96.38 111 THR A CA 1
ATOM 869 C C . THR A 1 111 ? -12.609 3.005 3.109 1.00 96.38 111 THR A C 1
ATOM 871 O O . THR A 1 111 ? -12.851 3.494 4.213 1.00 96.38 111 THR A O 1
ATOM 874 N N . MET A 1 112 ? -11.590 2.163 2.912 1.00 95.56 112 MET A N 1
ATOM 875 C CA . MET A 1 112 ? -10.696 1.721 3.984 1.00 95.56 112 MET A CA 1
ATOM 876 C C . MET A 1 112 ? -9.919 2.905 4.574 1.00 95.56 112 MET A C 1
ATOM 878 O O . MET A 1 112 ? -9.904 3.087 5.795 1.00 95.56 112 MET A O 1
ATOM 882 N N . PHE A 1 113 ? -9.341 3.753 3.718 1.00 91.06 113 PHE A N 1
ATOM 883 C CA . PHE A 1 113 ? -8.643 4.963 4.153 1.00 91.06 113 PHE A CA 1
ATOM 884 C C . PHE A 1 113 ? -9.579 5.993 4.788 1.00 91.06 113 PHE A C 1
ATOM 886 O O . PHE A 1 113 ? -9.210 6.605 5.788 1.00 91.06 113 PHE A O 1
ATOM 893 N N . SER A 1 114 ? -10.795 6.160 4.266 1.00 95.38 114 SER A N 1
ATOM 894 C CA . SER A 1 114 ? -11.785 7.098 4.813 1.00 95.38 114 SER A CA 1
ATOM 895 C C . SER A 1 114 ? -12.237 6.690 6.216 1.00 95.38 114 SER A C 1
ATOM 897 O O . SER A 1 114 ? -12.294 7.527 7.118 1.00 95.38 114 SER A O 1
ATOM 899 N N . ILE A 1 115 ? -12.497 5.396 6.429 1.00 96.62 115 ILE A N 1
ATOM 900 C CA . ILE A 1 115 ? -12.829 4.851 7.750 1.00 96.62 115 ILE A CA 1
ATOM 901 C C . ILE A 1 115 ? -11.654 5.052 8.717 1.00 96.62 115 ILE A C 1
ATOM 903 O O . ILE A 1 115 ? -11.852 5.523 9.839 1.00 96.62 115 ILE A O 1
ATOM 907 N N . LEU A 1 116 ? -10.423 4.758 8.283 1.00 95.25 116 LEU A N 1
ATOM 908 C CA . LEU A 1 116 ? -9.223 4.979 9.092 1.00 95.25 116 LEU A CA 1
ATOM 909 C C . LEU A 1 116 ? -9.050 6.458 9.468 1.00 95.25 116 LEU A C 1
ATOM 911 O O . LEU A 1 116 ? -8.832 6.767 10.638 1.00 95.25 116 LEU A O 1
ATOM 915 N N . ALA A 1 117 ? -9.183 7.369 8.503 1.00 90.38 117 ALA A N 1
ATOM 916 C CA . ALA A 1 117 ? -9.066 8.807 8.720 1.00 90.38 117 ALA A CA 1
ATOM 917 C C . ALA A 1 117 ? -10.107 9.311 9.728 1.00 90.38 117 ALA A C 1
ATOM 919 O O . ALA A 1 117 ? -9.760 10.045 10.654 1.00 90.38 117 ALA A O 1
ATOM 920 N N . PHE A 1 118 ? -11.359 8.862 9.606 1.00 92.88 118 PHE A N 1
ATOM 921 C CA . PHE A 1 118 ? -12.419 9.193 10.556 1.00 92.88 118 PHE A CA 1
ATOM 922 C C . PHE A 1 118 ? -12.085 8.720 11.980 1.00 92.88 118 PHE A C 1
ATOM 924 O O . PHE A 1 118 ? -12.213 9.489 12.936 1.00 92.88 118 PHE A O 1
ATOM 931 N N . PHE A 1 119 ? -11.593 7.486 12.138 1.00 92.69 119 PHE A N 1
ATOM 932 C CA . PHE A 1 119 ? -11.197 6.966 13.450 1.00 92.69 119 PHE A CA 1
ATOM 933 C C . PHE A 1 119 ? -9.992 7.693 14.042 1.00 92.69 119 PHE A C 1
ATOM 935 O O . PHE A 1 119 ? -9.995 7.986 15.238 1.00 92.69 119 PHE A O 1
ATOM 942 N N . VAL A 1 120 ? -8.983 8.018 13.230 1.00 90.12 120 VAL A N 1
ATOM 943 C CA . VAL A 1 120 ? -7.822 8.799 13.674 1.00 90.12 120 VAL A CA 1
ATOM 944 C C . VAL A 1 120 ? -8.262 10.188 14.120 1.00 90.12 120 VAL A C 1
ATOM 946 O O . VAL A 1 120 ? -7.884 10.609 15.209 1.00 90.12 120 VAL A O 1
ATOM 949 N N . ALA A 1 121 ? -9.106 10.872 13.344 1.00 86.62 121 ALA A N 1
ATOM 950 C CA . ALA A 1 121 ? -9.636 12.184 13.703 1.00 86.62 121 ALA A CA 1
ATOM 951 C C . ALA A 1 121 ? -10.462 12.137 15.000 1.00 86.62 121 ALA A C 1
ATOM 953 O O . ALA A 1 121 ? -10.270 12.969 15.885 1.00 86.62 121 ALA A O 1
ATOM 954 N N . SER A 1 122 ? -11.333 11.135 15.161 1.00 90.06 122 SER A N 1
ATOM 955 C CA . SER A 1 122 ? -12.125 10.952 16.383 1.00 90.06 122 SER A CA 1
ATOM 956 C C . SER A 1 122 ? -11.249 10.647 17.605 1.00 90.06 122 SER A C 1
ATOM 958 O O . SER A 1 122 ? -11.428 11.250 18.668 1.00 90.06 122 SER A O 1
ATOM 960 N N . ALA A 1 123 ? -10.262 9.757 17.459 1.00 88.81 123 ALA A N 1
ATOM 961 C CA . ALA A 1 123 ? -9.308 9.447 18.516 1.00 88.81 123 ALA A CA 1
ATOM 962 C C . ALA A 1 123 ? -8.492 10.687 18.895 1.00 88.81 123 ALA A C 1
ATOM 964 O O . ALA A 1 123 ? -8.433 11.020 20.077 1.00 88.81 123 ALA A O 1
ATOM 965 N N . ALA A 1 124 ? -7.957 11.399 17.900 1.00 83.62 124 ALA A N 1
ATOM 966 C CA . ALA A 1 124 ? -7.211 12.638 18.060 1.00 83.62 124 ALA A CA 1
ATOM 967 C C . ALA A 1 124 ? -8.044 13.717 18.757 1.00 83.62 124 ALA A C 1
ATOM 969 O O . ALA A 1 124 ? -7.554 14.320 19.698 1.00 83.62 124 ALA A O 1
ATOM 970 N N . PHE A 1 125 ? -9.308 13.927 18.387 1.00 78.31 125 PHE A N 1
ATOM 971 C CA . PHE A 1 125 ? -10.173 14.892 19.076 1.00 78.31 125 PHE A CA 1
ATOM 972 C C . PHE A 1 125 ? -10.392 14.524 20.552 1.00 78.31 125 PHE A C 1
ATOM 974 O O . PHE A 1 125 ? -10.416 15.390 21.429 1.00 78.31 125 PHE A O 1
ATOM 981 N N . ARG A 1 126 ? -10.511 13.225 20.852 1.00 81.38 126 ARG A N 1
ATOM 982 C CA . ARG A 1 126 ? -10.654 12.729 22.226 1.00 81.38 126 ARG A CA 1
ATOM 983 C C . ARG A 1 126 ? -9.355 12.840 23.039 1.00 81.38 126 ARG A C 1
ATOM 985 O O . ARG A 1 126 ? -9.439 13.078 24.243 1.00 81.38 126 ARG A O 1
ATOM 992 N N . THR A 1 127 ? -8.180 12.659 22.429 1.00 76.12 127 THR A N 1
ATOM 993 C CA . THR A 1 127 ? -6.875 12.627 23.126 1.00 76.12 127 THR A CA 1
ATOM 994 C C . THR A 1 127 ? -6.118 13.957 23.096 1.00 76.12 127 THR A C 1
ATOM 996 O O . THR A 1 127 ? -5.541 14.350 24.105 1.00 76.12 127 THR A O 1
ATOM 999 N N . PHE A 1 128 ? -6.157 14.688 21.984 1.00 68.44 128 PHE A N 1
ATOM 1000 C CA . PHE A 1 128 ? -5.623 16.042 21.816 1.00 68.44 128 PHE A CA 1
ATOM 1001 C C . PHE A 1 128 ? -6.693 17.089 22.139 1.00 68.44 128 PHE A C 1
ATOM 1003 O O . PHE A 1 128 ? -7.052 17.930 21.316 1.00 68.44 128 PHE A O 1
ATOM 1010 N N . ARG A 1 129 ? -7.188 17.101 23.379 1.00 64.25 129 ARG A N 1
ATOM 1011 C CA . ARG A 1 129 ? -7.709 18.366 23.907 1.00 64.25 129 ARG A CA 1
ATOM 1012 C C . ARG A 1 129 ? -6.504 19.287 24.072 1.00 64.25 129 ARG A C 1
ATOM 1014 O O . ARG A 1 129 ? -5.619 18.946 24.853 1.00 64.25 129 ARG A O 1
ATOM 1021 N N . ALA A 1 130 ? -6.467 20.412 23.354 1.00 62.50 130 ALA A N 1
ATOM 1022 C CA . ALA A 1 130 ? -5.451 21.459 23.499 1.00 62.50 130 ALA A CA 1
ATOM 1023 C C . ALA A 1 130 ? -5.512 22.054 24.918 1.00 62.50 130 ALA A C 1
ATOM 1025 O O . ALA A 1 130 ? -6.130 23.083 25.170 1.00 62.50 130 ALA A O 1
ATOM 1026 N N . ARG A 1 131 ? -4.954 21.313 25.875 1.00 70.62 131 ARG A N 1
ATOM 1027 C CA . ARG A 1 131 ? -4.918 21.626 27.307 1.00 70.62 131 ARG A CA 1
ATOM 1028 C C . ARG A 1 131 ? -3.594 22.257 27.718 1.00 70.62 131 ARG A C 1
ATOM 1030 O O . ARG A 1 131 ? -3.488 22.709 28.850 1.00 70.62 131 ARG A O 1
ATOM 1037 N N . SER A 1 132 ? -2.610 22.287 26.822 1.00 81.56 132 SER A N 1
ATOM 1038 C CA . SER A 1 132 ? -1.314 22.923 27.036 1.00 81.56 132 SER A CA 1
ATOM 1039 C C . SER A 1 132 ? -0.815 23.587 25.750 1.00 81.56 132 SER A C 1
ATOM 1041 O O . SER A 1 132 ? -1.254 23.246 24.644 1.00 81.56 132 SER A O 1
ATOM 1043 N N . VAL A 1 133 ? 0.094 24.550 25.900 1.00 81.19 133 VAL A N 1
ATOM 1044 C CA . VAL A 1 133 ? 0.669 25.322 24.788 1.00 81.19 133 VAL A CA 1
ATOM 1045 C C . VAL A 1 133 ? 1.502 24.419 23.874 1.00 81.19 133 VAL A C 1
ATOM 1047 O O . VAL A 1 133 ? 1.457 24.556 22.655 1.00 81.19 133 VAL A O 1
ATOM 1050 N N . GLU A 1 134 ? 2.190 23.426 24.436 1.00 82.75 134 GLU A N 1
ATOM 1051 C CA . GLU A 1 134 ? 2.997 22.455 23.692 1.00 82.75 134 GLU A CA 1
ATOM 1052 C C . GLU A 1 134 ? 2.126 21.589 22.774 1.00 82.75 134 GLU A C 1
ATOM 1054 O O . GLU A 1 134 ? 2.465 21.383 21.609 1.00 82.75 134 GLU A O 1
ATOM 1059 N N . ALA A 1 135 ? 0.968 21.128 23.262 1.00 79.62 135 ALA A N 1
ATOM 1060 C CA . ALA A 1 135 ? 0.022 20.366 22.449 1.00 79.62 135 ALA A CA 1
ATOM 1061 C C . ALA A 1 135 ? -0.553 21.209 21.298 1.00 79.62 135 ALA A C 1
ATOM 1063 O O . ALA A 1 135 ? -0.752 20.693 20.199 1.00 79.62 135 ALA A O 1
ATOM 1064 N N . ALA A 1 136 ? -0.781 22.507 21.527 1.00 82.31 136 ALA A N 1
ATOM 1065 C CA . ALA A 1 136 ? -1.234 23.432 20.490 1.00 82.31 136 ALA A CA 1
ATOM 1066 C C . ALA A 1 136 ? -0.157 23.670 19.417 1.00 82.31 136 ALA A C 1
ATOM 1068 O O . ALA A 1 136 ? -0.473 23.662 18.228 1.00 82.31 136 ALA A O 1
ATOM 1069 N N . LEU A 1 137 ? 1.113 23.809 19.813 1.00 86.44 137 LEU A N 1
ATOM 1070 C CA . LEU A 1 137 ? 2.237 23.938 18.879 1.00 86.44 137 LEU A CA 1
ATOM 1071 C C . LEU A 1 137 ? 2.428 22.673 18.033 1.00 86.44 137 LEU A C 1
ATOM 1073 O O . LEU A 1 137 ? 2.606 22.773 16.820 1.00 86.44 137 LEU A O 1
ATOM 1077 N N . LEU A 1 138 ? 2.331 21.485 18.641 1.00 84.88 138 LEU A N 1
ATOM 1078 C CA . LEU A 1 138 ? 2.386 20.216 17.908 1.00 84.88 138 LEU A CA 1
ATOM 1079 C C . LEU A 1 138 ? 1.215 20.068 16.928 1.00 84.88 138 LEU A C 1
ATOM 1081 O O . LEU A 1 138 ? 1.419 19.621 15.800 1.00 84.88 138 LEU A O 1
ATOM 1085 N N . LEU A 1 139 ? 0.007 20.481 17.326 1.00 82.38 139 LEU A N 1
ATOM 1086 C CA . LEU A 1 139 ? -1.166 20.477 16.451 1.00 82.38 139 LEU A CA 1
ATOM 1087 C C . LEU A 1 139 ? -0.986 21.438 15.265 1.00 82.38 139 LEU A C 1
ATOM 1089 O O . LEU A 1 139 ? -1.250 21.056 14.126 1.00 82.38 139 LEU A O 1
ATOM 1093 N N . ALA A 1 140 ? -0.491 22.654 15.508 1.00 86.31 140 ALA A N 1
ATOM 1094 C CA . ALA A 1 140 ? -0.204 23.628 14.458 1.00 86.31 140 ALA A CA 1
ATOM 1095 C C . ALA A 1 140 ? 0.870 23.117 13.483 1.00 86.31 140 ALA A C 1
ATOM 1097 O O . ALA A 1 140 ? 0.682 23.185 12.269 1.00 86.31 140 ALA A O 1
ATOM 1098 N N . ALA A 1 141 ? 1.958 22.535 13.997 1.00 88.06 141 ALA A N 1
ATOM 1099 C CA . ALA A 1 141 ? 3.003 21.931 13.172 1.00 88.06 141 ALA A CA 1
ATOM 1100 C C . ALA A 1 141 ? 2.461 20.770 12.320 1.00 88.06 141 ALA A C 1
ATOM 1102 O O . ALA A 1 141 ? 2.752 20.694 11.126 1.00 88.06 141 ALA A O 1
ATOM 1103 N N . ALA A 1 142 ? 1.627 19.901 12.899 1.00 83.19 142 ALA A N 1
ATOM 1104 C CA . ALA A 1 142 ? 0.987 18.808 12.172 1.00 83.19 142 ALA A CA 1
ATOM 1105 C C . ALA A 1 142 ? 0.074 19.319 11.044 1.00 83.19 142 ALA A C 1
ATOM 1107 O O . ALA A 1 142 ? 0.128 18.787 9.935 1.00 83.19 142 ALA A O 1
ATOM 1108 N N . LEU A 1 143 ? -0.712 20.374 11.294 1.00 84.06 143 LEU A N 1
ATOM 1109 C CA . LEU A 1 143 ? -1.546 21.012 10.272 1.00 84.06 143 LEU A CA 1
ATOM 1110 C C . LEU A 1 143 ? -0.697 21.588 9.132 1.00 84.06 143 LEU A C 1
ATOM 1112 O O . LEU A 1 143 ? -0.986 21.306 7.972 1.00 84.06 143 LEU A O 1
ATOM 1116 N N . ILE A 1 144 ? 0.376 22.324 9.440 1.00 86.69 144 ILE A N 1
ATOM 1117 C CA . ILE A 1 144 ? 1.286 22.897 8.431 1.00 86.69 144 ILE A CA 1
ATOM 1118 C C . ILE A 1 144 ? 1.899 21.794 7.553 1.00 86.69 144 ILE A C 1
ATOM 1120 O O . ILE A 1 144 ? 1.866 21.888 6.325 1.00 86.69 144 ILE A O 1
ATOM 1124 N N . VAL A 1 145 ? 2.412 20.719 8.161 1.00 85.25 145 VAL A N 1
ATOM 1125 C CA . VAL A 1 145 ? 2.986 19.581 7.420 1.00 85.25 145 VAL A CA 1
ATOM 1126 C C . VAL A 1 145 ? 1.929 18.881 6.565 1.00 85.25 145 VAL A C 1
ATOM 1128 O O . VAL A 1 145 ? 2.220 18.491 5.433 1.00 85.25 145 VAL A O 1
ATOM 1131 N N . MET A 1 146 ? 0.699 18.739 7.071 1.00 84.31 146 MET A N 1
ATOM 1132 C CA . MET A 1 146 ? -0.407 18.158 6.310 1.00 84.31 146 MET A CA 1
ATOM 1133 C C . MET A 1 146 ? -0.736 19.008 5.077 1.00 84.31 146 MET A C 1
ATOM 1135 O O . MET A 1 146 ? -0.819 18.461 3.979 1.00 84.31 146 MET A O 1
ATOM 1139 N N . PHE A 1 147 ? -0.837 20.334 5.220 1.00 81.88 147 PHE A N 1
ATOM 1140 C CA . PHE A 1 147 ? -1.062 21.244 4.091 1.00 81.88 147 PHE A CA 1
ATOM 1141 C C . PHE A 1 147 ? 0.045 21.162 3.033 1.00 81.88 147 PHE A C 1
ATOM 1143 O O . PHE A 1 147 ? -0.268 21.209 1.847 1.00 81.88 147 PHE A O 1
ATOM 1150 N N . GLY A 1 148 ? 1.306 20.977 3.438 1.00 78.44 148 GLY A N 1
ATOM 1151 C CA . GLY A 1 148 ? 2.435 20.821 2.513 1.00 78.44 148 GLY A CA 1
ATOM 1152 C C . GLY A 1 148 ? 2.474 19.485 1.758 1.00 78.44 148 GLY A C 1
ATOM 1153 O O . GLY A 1 148 ? 3.101 19.403 0.705 1.00 78.44 148 GLY A O 1
ATOM 1154 N N . ARG A 1 149 ? 1.815 18.434 2.268 1.00 75.81 149 ARG A N 1
ATOM 1155 C CA . ARG A 1 149 ? 1.760 17.106 1.624 1.00 75.81 149 ARG A CA 1
ATOM 1156 C C . ARG A 1 149 ? 0.514 16.879 0.769 1.00 75.81 149 ARG A C 1
ATOM 1158 O O . ARG A 1 149 ? 0.513 15.951 -0.035 1.00 75.81 149 ARG A O 1
ATOM 1165 N N . VAL A 1 150 ? -0.534 17.688 0.927 1.00 78.50 150 VAL A N 1
ATOM 1166 C CA . VAL A 1 150 ? -1.721 17.625 0.063 1.00 78.50 150 VAL A CA 1
ATOM 1167 C C . VAL A 1 150 ? -1.393 18.319 -1.266 1.00 78.50 150 VAL A C 1
ATOM 1169 O O . VAL A 1 150 ? -1.043 19.499 -1.259 1.00 78.50 150 VAL A O 1
ATOM 1172 N N . PRO A 1 151 ? -1.496 17.633 -2.420 1.00 64.25 151 PRO A N 1
ATOM 1173 C CA . PRO A 1 151 ? -1.174 18.215 -3.720 1.00 64.25 151 PRO A CA 1
ATOM 1174 C C . PRO A 1 151 ? -2.283 19.176 -4.191 1.00 64.25 151 PRO A C 1
ATOM 1176 O O . PRO A 1 151 ? -3.049 18.875 -5.105 1.00 64.25 151 PRO A O 1
ATOM 1179 N N . TRP A 1 152 ? -2.357 20.367 -3.585 1.00 61.97 152 TRP A N 1
ATOM 1180 C CA . TRP A 1 152 ? -3.298 21.438 -3.955 1.00 61.97 152 TRP A CA 1
ATOM 1181 C C . TRP A 1 152 ? -3.160 21.864 -5.421 1.00 61.97 152 TRP A C 1
ATOM 1183 O O . TRP A 1 152 ? -4.158 22.164 -6.074 1.00 61.97 152 TRP A O 1
ATOM 1193 N N . GLY A 1 153 ? -1.941 21.813 -5.970 1.00 55.91 153 GLY A N 1
ATOM 1194 C CA . GLY A 1 153 ? -1.676 22.148 -7.371 1.00 55.91 153 GLY A CA 1
ATOM 1195 C C . GLY A 1 153 ? -2.465 21.286 -8.364 1.00 55.91 153 GLY A C 1
ATOM 1196 O O . GLY A 1 153 ? -2.979 21.799 -9.348 1.00 55.91 153 GLY A O 1
ATOM 1197 N N . GLN A 1 154 ? -2.670 19.997 -8.086 1.00 57.22 154 GLN A N 1
ATOM 1198 C CA . GLN A 1 154 ? -3.423 19.121 -8.994 1.00 57.22 154 GLN A CA 1
ATOM 1199 C C . GLN A 1 154 ? -4.944 19.313 -8.894 1.00 57.22 154 GLN A C 1
ATOM 1201 O O . GLN A 1 154 ? -5.668 18.967 -9.825 1.00 57.22 154 GLN A O 1
ATOM 1206 N N . LEU A 1 155 ? -5.436 19.861 -7.779 1.00 61.50 155 LEU A N 1
ATOM 1207 C CA . LEU A 1 155 ? -6.858 20.147 -7.568 1.00 61.50 155 LEU A CA 1
ATOM 1208 C C . LEU A 1 155 ? -7.276 21.482 -8.197 1.00 61.50 155 LEU A C 1
ATOM 1210 O O . LEU A 1 155 ? -8.408 21.604 -8.653 1.00 61.50 155 LEU A O 1
ATOM 1214 N N . VAL A 1 156 ? -6.362 22.455 -8.257 1.00 62.94 156 VAL A N 1
ATOM 1215 C CA . VAL A 1 156 ? -6.617 23.786 -8.834 1.00 62.94 156 VAL A CA 1
ATOM 1216 C C . VAL A 1 156 ? -6.298 23.837 -10.335 1.00 62.94 156 VAL A C 1
ATOM 1218 O O . VAL A 1 156 ? -7.044 24.456 -11.088 1.00 62.94 156 VAL A O 1
ATOM 1221 N N . PHE A 1 157 ? -5.247 23.151 -10.805 1.00 59.69 157 PHE A N 1
ATOM 1222 C CA . PHE A 1 157 ? -4.787 23.233 -12.203 1.00 59.69 157 PHE A CA 1
ATOM 1223 C C . PHE A 1 157 ? -5.272 22.096 -13.120 1.00 59.69 157 PHE A C 1
ATOM 1225 O O . PHE A 1 157 ? -4.880 22.036 -14.283 1.00 59.69 157 PHE A O 1
ATOM 1232 N N . LYS A 1 158 ? -6.187 21.227 -12.666 1.00 54.19 158 LYS A N 1
ATOM 1233 C CA . LYS A 1 158 ? -6.754 20.124 -13.474 1.00 54.19 158 LYS A CA 1
ATOM 1234 C C . LYS A 1 158 ? -7.562 20.564 -14.717 1.00 54.19 158 LYS A C 1
ATOM 1236 O O . LYS A 1 158 ? -8.110 19.708 -15.402 1.00 54.19 158 LYS A O 1
ATOM 1241 N N . GLN A 1 159 ? -7.650 21.867 -15.004 1.00 55.50 159 GLN A N 1
ATOM 1242 C CA . GLN A 1 159 ? -8.343 22.436 -16.168 1.00 55.50 159 GLN A CA 1
ATOM 1243 C C . GLN A 1 159 ? -7.430 23.096 -17.218 1.00 55.50 159 GLN A C 1
ATOM 1245 O O . GLN A 1 159 ? -7.957 23.575 -18.217 1.00 55.50 159 GLN A O 1
ATOM 1250 N N . SER A 1 160 ? -6.098 23.128 -17.072 1.00 49.78 160 SER A N 1
ATOM 1251 C CA . SER A 1 160 ? -5.231 23.609 -18.165 1.00 49.78 160 SER A CA 1
ATOM 1252 C C . SER A 1 160 ? -4.800 22.440 -19.069 1.00 49.78 160 SER A C 1
ATOM 1254 O O . SER A 1 160 ? -4.007 21.610 -18.622 1.00 49.78 160 SER A O 1
ATOM 1256 N N . PRO A 1 161 ? -5.265 22.354 -20.330 1.00 49.66 161 PRO A N 1
ATOM 1257 C CA . PRO A 1 161 ? -4.997 21.235 -21.238 1.00 49.66 161 PRO A CA 1
ATOM 1258 C C . PRO A 1 161 ? -3.604 21.313 -21.896 1.00 49.66 161 PRO A C 1
ATOM 1260 O O . PRO A 1 161 ? -3.461 21.019 -23.077 1.00 49.66 161 PRO A O 1
ATOM 1263 N N . LEU A 1 162 ? -2.573 21.763 -21.177 1.00 50.91 162 LEU A N 1
ATOM 1264 C CA . LEU A 1 162 ? -1.264 22.061 -21.767 1.00 50.91 162 LEU A CA 1
ATOM 1265 C C . LEU A 1 162 ? -0.107 21.663 -20.851 1.00 50.91 162 LEU A C 1
ATOM 1267 O O . LEU A 1 162 ? 0.628 22.537 -20.419 1.00 50.91 162 LEU A O 1
ATOM 1271 N N . VAL A 1 163 ? 0.058 20.367 -20.575 1.00 44.97 163 VAL A N 1
ATOM 1272 C CA . VAL A 1 163 ? 1.382 19.712 -20.564 1.00 44.97 163 VAL A CA 1
ATOM 1273 C C . VAL A 1 163 ? 1.151 18.225 -20.857 1.00 44.97 163 VAL A C 1
ATOM 1275 O O . VAL A 1 163 ? 0.764 17.464 -19.970 1.00 44.97 163 VAL A O 1
ATOM 1278 N N . ALA A 1 164 ? 1.316 17.858 -22.127 1.00 38.19 164 ALA A N 1
ATOM 1279 C CA . ALA A 1 164 ? 1.721 16.517 -22.537 1.00 38.19 164 ALA A CA 1
ATOM 1280 C C . ALA A 1 164 ? 3.254 16.471 -22.570 1.00 38.19 164 ALA A C 1
ATOM 1282 O O . ALA A 1 164 ? 3.848 17.544 -22.841 1.00 38.19 164 ALA A O 1
#

Foldseek 3Di:
DVVVVVVVVVVVVVVVLVVLVVDPDPVSVVVVVVVVVVCVVCVVVVVVVVVCVLCVVLVVCCVVVPPPNVVSVVVVVVVVVLVCQCVPQNDDPPGPSVVCCVVPVVVVVVVVVVVVVVVVVVVCVVPLPVPDPVSVVVVVVVVVVVVVPPPVVCVVVVPDPDDD

Radius of gyration: 22.71 Å; chains: 1; bounding box: 45×50×50 Å